Protein AF-S9SNJ5-F1 (afdb_monomer)

Mean predicted aligned error: 5.07 Å

Sequence (109 aa):
MRHRPNLFQHDDFHVGNLIIKDNQLSGVIDFNRFDWGDPIHEFLKVGMFSSEVRIPFSIGQIRGYHKDSEPDDLFWRLYSLYLAMDKIDRVLEDHDYFRLLKPKWYIHI

InterPro domains:
  IPR002575 Aminoglycoside phosphotransferase [PF01636] (4-71)
  IPR011009 Protein kinase-like domain superfamily [SSF56112] (4-85)

Organism: NCBI:txid1117108

Solvent-accessible surface area (backbone atoms only — not comparable to full-atom values): 6657 Å² total; per-residue (Å²): 130,87,92,65,64,73,39,85,36,48,62,60,72,44,79,89,35,52,40,74,51,98,93,36,87,71,48,76,59,77,62,88,57,49,46,73,34,51,76,63,61,47,51,42,48,33,80,73,51,36,42,85,77,37,52,71,57,39,52,48,55,57,24,56,76,48,74,72,38,83,79,54,74,63,54,56,54,48,42,53,50,52,45,54,49,51,54,52,50,50,55,33,59,80,44,57,68,39,73,87,59,71,55,86,80,64,81,81,116

Radius of gyration: 16.89 Å; Cα contacts (8 Å, |Δi|>4): 98; chains: 1; bounding box: 47×27×45 Å

Secondary structure (DSSP, 8-state):
-TT---EEE-S--SGGGEEEETTEEEEE--GGG-EEE-GGGGGHHIIIIIHHH-HHHHHHHHHHHTTTSPPPHHHHHHHHHHHHHHHHHHHHHHTGGGSS---TTTTT-

pLDDT: mean 90.84, std 6.94, range [61.12, 97.75]

Foldseek 3Di:
DPPAAWAKELLQDAPVQFDDDPNDGDDGDDSVPIDIGRVLSNLLCLVVPVCVVDVVVSVCVVCVVVVNDDDDPVSVVVNVVSNVVVVVVVVCVVCVVCPPPDDPVRVVD

Nearest PDB structures (foldseek):
  3hav-assembly1_A  TM=9.025E-01  e=3.629E-03  Enterococcus faecium
  3w0m-assembly1_A  TM=6.499E-01  e=8.426E-03  Escherichia coli
  1nd4-assembly1_B  TM=6.526E-01  e=1.280E-01  Klebsiella pneumoniae
  2bkk-assembly1_A  TM=5.739E-01  e=2.611E-01  Enterococcus faecalis
  2bkk-assembly2_C  TM=4.602E-01  e=1.366E-01  Enterococcus faecalis

Structure (mmCIF, N/CA/C/O backbone):
data_AF-S9SNJ5-F1
#
_entry.id   AF-S9SNJ5-F1
#
loop_
_atom_site.group_PDB
_atom_site.id
_atom_site.type_symbol
_atom_site.label_atom_id
_atom_site.label_alt_id
_atom_site.label_comp_id
_atom_site.label_asym_id
_atom_site.label_entity_id
_atom_site.label_seq_id
_atom_site.pdbx_PDB_ins_code
_atom_site.Cartn_x
_atom_site.Cartn_y
_atom_site.Cartn_z
_atom_site.occupancy
_atom_site.B_iso_or_equiv
_atom_site.auth_seq_id
_atom_site.auth_comp_id
_atom_site.auth_asym_id
_atom_site.auth_atom_id
_atom_site.pdbx_PDB_model_num
ATOM 1 N N . MET A 1 1 ? 17.641 -2.491 1.189 1.00 61.12 1 MET A N 1
ATOM 2 C CA . MET A 1 1 ? 17.819 -1.685 2.421 1.00 61.12 1 MET A CA 1
ATOM 3 C C . MET A 1 1 ? 18.089 -2.626 3.581 1.00 61.12 1 MET A C 1
ATOM 5 O O . MET A 1 1 ? 17.378 -3.613 3.695 1.00 61.12 1 MET A O 1
ATOM 9 N N . ARG A 1 2 ? 19.127 -2.401 4.395 1.00 76.44 2 ARG A N 1
ATOM 10 C CA . ARG A 1 2 ? 19.417 -3.272 5.552 1.00 76.44 2 ARG A CA 1
ATOM 11 C C . ARG A 1 2 ? 18.562 -2.831 6.748 1.00 76.44 2 ARG A C 1
ATOM 13 O O . ARG A 1 2 ? 18.383 -1.633 6.935 1.00 76.44 2 ARG A O 1
ATOM 20 N N . HIS A 1 3 ? 18.059 -3.783 7.536 1.00 86.56 3 HIS A N 1
ATOM 21 C CA . HIS A 1 3 ? 17.303 -3.551 8.783 1.00 86.56 3 HIS A CA 1
ATOM 22 C C . HIS A 1 3 ? 15.932 -2.859 8.656 1.00 86.56 3 HIS A C 1
ATOM 24 O O . HIS A 1 3 ? 15.426 -2.323 9.640 1.00 86.56 3 HIS A O 1
ATOM 30 N N . ARG A 1 4 ? 15.302 -2.877 7.476 1.00 91.44 4 ARG A N 1
ATOM 31 C CA . ARG A 1 4 ? 13.880 -2.516 7.363 1.00 91.44 4 ARG A CA 1
ATOM 32 C C . ARG A 1 4 ? 13.007 -3.688 7.833 1.00 91.44 4 ARG A C 1
ATOM 34 O O . ARG A 1 4 ? 13.427 -4.836 7.672 1.00 91.44 4 ARG A O 1
ATOM 41 N N . PRO A 1 5 ? 11.836 -3.420 8.435 1.00 93.50 5 PRO A N 1
ATOM 42 C CA . PRO A 1 5 ? 10.902 -4.477 8.800 1.00 93.50 5 PRO A CA 1
ATOM 43 C C . PRO A 1 5 ? 10.433 -5.224 7.548 1.00 93.50 5 PRO A C 1
ATOM 45 O O . PRO A 1 5 ? 10.294 -4.625 6.486 1.00 93.50 5 PRO A O 1
ATOM 48 N N . ASN A 1 6 ? 10.212 -6.528 7.697 1.00 94.25 6 ASN A N 1
ATOM 49 C CA . ASN A 1 6 ? 9.634 -7.390 6.677 1.00 94.25 6 ASN A CA 1
ATOM 50 C C . ASN A 1 6 ? 8.362 -8.010 7.265 1.00 94.25 6 ASN A C 1
ATOM 52 O O . ASN A 1 6 ? 8.452 -8.849 8.164 1.00 94.25 6 ASN A O 1
ATOM 56 N N . LEU A 1 7 ? 7.203 -7.517 6.839 1.00 95.50 7 LEU A N 1
ATOM 57 C CA . LEU A 1 7 ? 5.896 -7.834 7.409 1.00 95.50 7 LEU A CA 1
ATOM 58 C C . LEU A 1 7 ? 4.959 -8.341 6.317 1.00 95.50 7 LEU A C 1
ATOM 60 O O . LEU A 1 7 ? 5.120 -7.979 5.157 1.00 95.50 7 LEU A O 1
ATOM 64 N N . PHE A 1 8 ? 3.973 -9.142 6.715 1.00 95.19 8 PHE A N 1
ATOM 65 C CA . PHE A 1 8 ? 2.903 -9.600 5.835 1.00 95.19 8 PHE A CA 1
ATOM 66 C C . PHE A 1 8 ? 2.099 -8.420 5.280 1.00 95.19 8 PHE A C 1
ATOM 68 O O . PHE A 1 8 ? 1.734 -7.508 6.028 1.00 95.19 8 PHE A O 1
ATOM 75 N N . GLN A 1 9 ? 1.822 -8.472 3.984 1.00 95.00 9 GLN A N 1
ATOM 76 C CA . GLN A 1 9 ? 1.138 -7.451 3.205 1.00 95.00 9 GLN A CA 1
ATOM 77 C C . GLN A 1 9 ? -0.018 -8.077 2.443 1.00 95.00 9 GLN A C 1
ATOM 79 O O . GLN A 1 9 ? 0.069 -9.212 1.972 1.00 95.00 9 GLN A O 1
ATOM 84 N N . HIS A 1 10 ? -1.099 -7.320 2.306 1.00 94.88 10 HIS A N 1
ATOM 85 C CA . HIS A 1 10 ? -2.171 -7.677 1.387 1.00 94.88 10 HIS A CA 1
ATOM 86 C C . HIS A 1 10 ? -1.714 -7.489 -0.062 1.00 94.88 10 HIS A C 1
ATOM 88 O O . HIS A 1 10 ? -2.101 -8.263 -0.933 1.00 94.88 10 HIS A O 1
ATOM 94 N N . ASP A 1 11 ? -0.921 -6.443 -0.302 1.00 91.38 11 ASP A N 1
ATOM 95 C CA . ASP A 1 11 ? -0.368 -6.044 -1.597 1.00 91.38 11 ASP A CA 1
ATOM 96 C C . ASP A 1 11 ? -1.417 -5.762 -2.691 1.00 91.38 11 ASP A C 1
ATOM 98 O O . ASP A 1 11 ? -1.113 -5.664 -3.877 1.00 91.38 11 ASP A O 1
ATOM 102 N N . ASP A 1 12 ? -2.667 -5.544 -2.285 1.00 91.19 12 ASP A N 1
ATOM 103 C CA . ASP A 1 12 ? -3.748 -5.039 -3.141 1.00 91.19 12 ASP A CA 1
ATOM 104 C C . ASP A 1 12 ? -4.823 -4.318 -2.308 1.00 91.19 12 ASP A C 1
ATOM 106 O O . ASP A 1 12 ? -6.032 -4.449 -2.506 1.00 91.19 12 ASP A O 1
ATOM 110 N N . PHE A 1 13 ? -4.381 -3.583 -1.285 1.00 89.56 13 PHE A N 1
ATOM 111 C CA . PHE A 1 13 ? -5.269 -2.954 -0.314 1.00 89.56 13 PHE A CA 1
ATOM 112 C C . PHE A 1 13 ? -5.842 -1.621 -0.829 1.00 89.56 13 PHE A C 1
ATOM 114 O O . PHE A 1 13 ? -5.352 -0.529 -0.523 1.00 89.56 13 PHE A O 1
ATOM 121 N N . HIS A 1 14 ? -6.916 -1.701 -1.614 1.00 86.69 14 HIS A N 1
ATOM 122 C CA . HIS A 1 14 ? -7.642 -0.543 -2.147 1.00 86.69 14 HIS A CA 1
ATOM 123 C C . HIS A 1 14 ? -9.145 -0.609 -1.847 1.00 86.69 14 HIS A C 1
ATOM 125 O O . HIS A 1 14 ? -9.679 -1.637 -1.440 1.00 86.69 14 HIS A O 1
ATOM 131 N N . VAL A 1 15 ? -9.856 0.502 -2.082 1.00 85.31 15 VAL A N 1
ATOM 132 C CA . VAL A 1 15 ? -11.293 0.660 -1.764 1.00 85.31 15 VAL A CA 1
ATOM 133 C C . VAL A 1 15 ? -12.211 -0.421 -2.347 1.00 85.31 1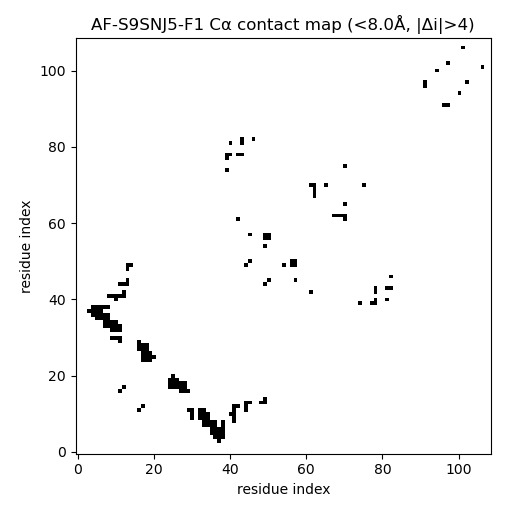5 VAL A C 1
ATOM 135 O O . VAL A 1 15 ? -13.287 -0.645 -1.806 1.00 85.31 15 VAL A O 1
ATOM 138 N N . GLY A 1 16 ? -11.802 -1.084 -3.433 1.00 87.25 16 GLY A N 1
ATOM 139 C CA . GLY A 1 16 ? -12.576 -2.150 -4.077 1.00 87.25 16 GLY A CA 1
ATOM 140 C C . GLY A 1 16 ? -12.564 -3.468 -3.298 1.00 87.25 16 GLY A C 1
ATOM 141 O O . GLY A 1 16 ? -13.506 -4.242 -3.418 1.00 87.25 16 GLY A O 1
ATOM 142 N N . ASN A 1 17 ? -11.555 -3.669 -2.447 1.00 91.81 17 ASN A N 1
ATOM 143 C CA . ASN A 1 17 ? -11.355 -4.884 -1.655 1.00 91.81 17 ASN A CA 1
ATOM 144 C C . ASN A 1 17 ? -11.824 -4.728 -0.195 1.00 91.81 17 ASN A C 1
ATOM 146 O O . ASN A 1 17 ? -11.618 -5.615 0.636 1.00 91.81 17 ASN A O 1
ATOM 150 N N . LEU A 1 18 ? -12.473 -3.604 0.137 1.00 92.31 18 LEU A N 1
ATOM 151 C CA . LEU A 1 18 ? -12.992 -3.317 1.476 1.00 92.31 18 LEU A CA 1
ATOM 152 C C . LEU A 1 18 ? -14.496 -3.585 1.554 1.00 92.31 18 LEU A C 1
ATOM 154 O O . LEU A 1 18 ? -15.282 -3.033 0.786 1.00 92.31 18 LEU A O 1
ATOM 158 N N . ILE A 1 19 ? -14.915 -4.372 2.547 1.00 96.44 19 ILE A N 1
ATOM 159 C CA . ILE A 1 19 ? -16.330 -4.611 2.845 1.00 96.44 19 ILE A CA 1
ATOM 160 C C . ILE A 1 19 ? -16.755 -3.701 3.994 1.00 96.44 19 ILE A C 1
ATOM 162 O O . ILE A 1 19 ? -16.258 -3.824 5.116 1.00 96.44 19 ILE A O 1
ATOM 166 N N . ILE A 1 20 ? -17.721 -2.820 3.727 1.00 95.56 20 ILE A N 1
ATOM 167 C CA . ILE A 1 20 ? -18.320 -1.928 4.724 1.00 95.56 20 ILE A CA 1
ATOM 168 C C . ILE A 1 20 ? -19.734 -2.409 5.059 1.00 95.56 20 ILE A C 1
ATOM 170 O O . ILE A 1 20 ? -20.558 -2.600 4.166 1.00 95.56 20 ILE A O 1
ATOM 174 N N . LYS A 1 21 ? -20.033 -2.562 6.351 1.00 97.75 21 LYS A N 1
ATOM 175 C CA . LYS A 1 21 ? -21.375 -2.852 6.877 1.00 97.75 21 LYS A CA 1
ATOM 176 C C . LYS A 1 21 ? -21.632 -1.940 8.069 1.00 97.75 21 LYS A C 1
ATOM 178 O O . LYS A 1 21 ? -20.728 -1.715 8.864 1.00 97.75 21 LYS A O 1
ATOM 183 N N . ASP A 1 22 ? -22.834 -1.376 8.167 1.00 97.38 22 ASP A N 1
ATOM 184 C CA . ASP A 1 22 ? -23.226 -0.482 9.270 1.00 97.38 22 ASP A CA 1
ATOM 185 C C . ASP A 1 22 ? -22.232 0.679 9.493 1.00 97.38 22 ASP A C 1
ATOM 187 O O . ASP 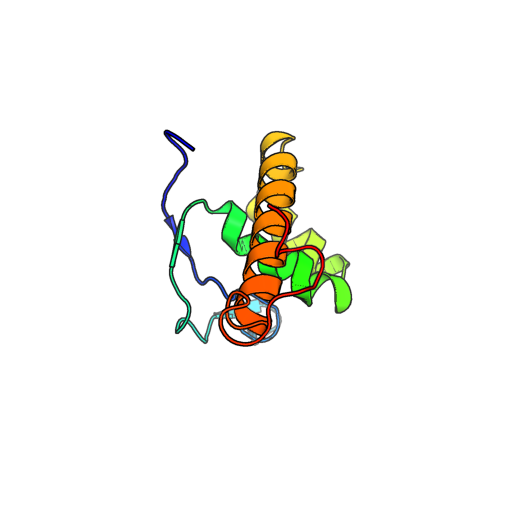A 1 22 ? -21.947 1.089 10.615 1.00 97.38 22 ASP A O 1
ATOM 191 N N . ASN A 1 23 ? -21.686 1.206 8.387 1.00 93.38 23 ASN A N 1
ATOM 192 C CA . ASN A 1 23 ? -20.662 2.256 8.359 1.00 93.38 23 ASN A CA 1
ATOM 193 C C . ASN A 1 23 ? -19.342 1.887 9.073 1.00 93.38 23 ASN A C 1
ATOM 195 O O . ASN A 1 23 ? -18.599 2.765 9.511 1.00 93.38 23 ASN A O 1
ATOM 199 N N . GLN A 1 24 ? -19.041 0.592 9.181 1.00 94.31 24 GLN A N 1
ATOM 200 C CA . GLN A 1 24 ? -17.809 0.061 9.758 1.00 94.31 24 GLN A CA 1
ATOM 201 C C . GLN A 1 24 ? -17.123 -0.907 8.793 1.00 94.31 24 GLN A C 1
ATOM 203 O O . GLN A 1 24 ? -17.774 -1.661 8.061 1.00 94.31 24 GLN A O 1
ATOM 208 N N . LEU A 1 25 ? -15.788 -0.910 8.814 1.00 94.31 25 LEU A N 1
ATOM 209 C CA . LEU A 1 25 ? -15.003 -1.921 8.113 1.00 94.31 25 LEU A CA 1
ATOM 210 C C . LEU A 1 25 ? -15.318 -3.294 8.713 1.00 94.31 25 LEU A C 1
ATOM 212 O O . LEU A 1 25 ? -15.059 -3.539 9.887 1.00 94.31 25 LEU A O 1
ATOM 216 N N . SER A 1 26 ? -15.896 -4.171 7.901 1.00 97.31 26 SER A N 1
ATOM 217 C CA . SER A 1 26 ? -16.369 -5.495 8.320 1.00 97.31 26 SER A CA 1
ATOM 218 C C . SER A 1 26 ? -15.561 -6.638 7.726 1.00 97.31 26 SER A C 1
ATOM 220 O O . SER A 1 26 ? -15.654 -7.768 8.198 1.00 97.31 26 SER A O 1
ATOM 222 N N . GLY A 1 27 ? -14.767 -6.362 6.695 1.00 97.19 27 GLY A N 1
ATOM 223 C CA . GLY A 1 27 ? -13.908 -7.358 6.085 1.00 97.19 27 GLY A CA 1
ATOM 224 C C . GLY A 1 27 ? -12.985 -6.764 5.037 1.00 97.19 27 GLY A C 1
ATOM 225 O O . GLY A 1 27 ? -13.225 -5.678 4.508 1.00 97.19 27 GLY A O 1
ATOM 226 N N . VAL A 1 28 ? -11.938 -7.524 4.749 1.00 96.56 28 VAL A N 1
ATOM 227 C CA . VAL A 1 28 ? -10.988 -7.298 3.663 1.00 96.56 28 VAL A CA 1
ATOM 228 C C . VAL A 1 28 ? -10.925 -8.607 2.883 1.00 96.56 28 VAL A C 1
ATOM 230 O O . VAL A 1 28 ? -10.916 -9.677 3.497 1.00 96.56 28 VAL A O 1
ATOM 233 N N . ILE A 1 29 ? -10.955 -8.534 1.558 1.00 97.44 29 ILE A N 1
ATOM 234 C CA . ILE A 1 29 ? -10.997 -9.698 0.663 1.00 97.44 29 ILE A CA 1
ATOM 235 C C . ILE A 1 29 ? -9.913 -9.596 -0.410 1.00 97.44 29 ILE A C 1
ATOM 237 O O . ILE A 1 29 ? -9.305 -8.552 -0.557 1.00 97.44 29 ILE A O 1
ATOM 241 N N . ASP A 1 30 ? -9.741 -10.668 -1.185 1.00 96.62 30 ASP A N 1
ATOM 242 C CA . ASP A 1 30 ? -8.817 -10.738 -2.328 1.00 96.62 30 ASP A CA 1
ATOM 243 C C . ASP A 1 30 ? -7.320 -10.707 -1.962 1.00 96.62 30 ASP A C 1
ATOM 245 O O . ASP A 1 30 ? -6.507 -9.974 -2.508 1.00 96.62 30 ASP A O 1
ATOM 249 N N . PHE A 1 31 ? -6.934 -11.588 -1.036 1.00 96.31 31 PHE A N 1
ATOM 250 C CA . PHE A 1 31 ? -5.543 -11.780 -0.607 1.00 96.31 31 PHE A CA 1
ATOM 251 C C . PHE A 1 31 ? -4.683 -12.574 -1.608 1.00 96.31 31 PHE A C 1
ATOM 253 O O . PHE A 1 31 ? -3.619 -13.053 -1.245 1.00 96.31 31 PHE A O 1
ATOM 260 N N . ASN A 1 32 ? -5.109 -12.785 -2.851 1.00 96.00 32 ASN A N 1
ATOM 261 C CA . ASN A 1 32 ? -4.370 -13.613 -3.820 1.00 96.00 32 ASN A CA 1
ATOM 262 C C . ASN A 1 32 ? -3.010 -13.022 -4.250 1.00 96.00 32 ASN A C 1
ATOM 264 O O . ASN A 1 32 ? -2.192 -13.753 -4.807 1.00 96.00 32 ASN A O 1
ATOM 268 N N . ARG A 1 33 ? -2.771 -11.734 -3.979 1.00 93.06 33 ARG A N 1
ATOM 269 C CA . ARG A 1 33 ? -1.522 -11.016 -4.262 1.00 93.06 33 ARG A CA 1
ATOM 270 C C . ARG A 1 33 ? -0.625 -10.817 -3.041 1.00 93.06 33 ARG A C 1
ATOM 272 O O . ARG A 1 33 ? 0.363 -10.115 -3.169 1.00 93.06 33 ARG A O 1
ATOM 279 N N . PHE A 1 34 ? -0.949 -11.417 -1.892 1.00 95.06 34 PHE A N 1
ATOM 280 C CA . PHE A 1 34 ? -0.214 -11.180 -0.647 1.00 95.06 34 PHE A CA 1
ATOM 281 C C . PHE A 1 34 ? 1.308 -11.315 -0.811 1.00 95.06 34 PHE A C 1
ATOM 283 O O . PHE A 1 34 ? 1.792 -12.195 -1.526 1.00 95.06 34 PHE A O 1
ATOM 290 N N . ASP A 1 35 ? 2.057 -10.502 -0.068 1.00 94.50 35 ASP A N 1
ATOM 291 C CA . ASP A 1 35 ? 3.521 -10.547 -0.062 1.00 94.50 35 ASP A CA 1
ATOM 292 C C . ASP A 1 35 ? 4.093 -10.259 1.339 1.00 94.50 35 ASP A C 1
ATOM 294 O O . ASP A 1 35 ? 3.361 -10.090 2.319 1.00 94.50 35 ASP A O 1
ATOM 298 N N . TRP A 1 36 ? 5.418 -10.259 1.456 1.00 95.12 36 TRP A N 1
ATOM 299 C CA . TRP A 1 36 ? 6.172 -9.915 2.650 1.00 95.12 36 TRP A CA 1
ATOM 300 C C . TRP A 1 36 ? 7.202 -8.841 2.312 1.00 95.12 36 TRP A C 1
ATOM 302 O O . TRP A 1 36 ? 8.143 -9.078 1.553 1.00 95.12 36 TRP A O 1
ATOM 312 N N . GLY A 1 37 ? 7.065 -7.663 2.919 1.00 93.44 37 GLY A N 1
ATOM 313 C CA . GLY A 1 37 ? 7.962 -6.557 2.621 1.00 93.44 37 GLY A CA 1
ATOM 314 C C . GLY A 1 37 ? 7.962 -5.435 3.646 1.00 93.44 37 GLY A C 1
ATOM 315 O O . GLY A 1 37 ? 7.417 -5.528 4.750 1.00 93.44 37 GLY A O 1
ATOM 316 N N . ASP A 1 38 ? 8.603 -4.337 3.259 1.00 95.38 38 ASP A N 1
ATOM 317 C CA . ASP A 1 38 ? 8.572 -3.098 4.025 1.00 95.38 38 ASP A CA 1
ATOM 318 C C . ASP A 1 38 ? 7.139 -2.541 4.014 1.00 95.38 38 ASP A C 1
ATOM 320 O O . ASP A 1 38 ? 6.624 -2.287 2.928 1.00 95.38 38 ASP A O 1
ATOM 324 N N . PRO A 1 39 ? 6.485 -2.330 5.173 1.00 94.38 39 PRO A N 1
ATOM 325 C CA . PRO A 1 39 ? 5.068 -1.968 5.278 1.00 94.38 39 PRO A CA 1
ATOM 326 C C . PRO A 1 39 ? 4.672 -0.698 4.516 1.00 94.38 39 PRO A C 1
ATOM 328 O O . PRO A 1 39 ? 3.492 -0.485 4.258 1.00 94.38 39 PRO A O 1
ATOM 331 N N . ILE A 1 40 ? 5.633 0.141 4.121 1.00 95.50 40 ILE A N 1
ATOM 332 C CA . ILE A 1 40 ? 5.368 1.285 3.241 1.00 95.50 40 ILE A CA 1
ATOM 333 C C . ILE A 1 40 ? 4.841 0.834 1.861 1.00 95.50 40 ILE A C 1
ATOM 335 O O . ILE A 1 40 ? 4.065 1.567 1.250 1.00 95.50 40 ILE A O 1
ATOM 339 N N . HIS A 1 41 ? 5.202 -0.365 1.384 1.00 93.75 41 HIS A N 1
ATOM 340 C CA . HIS A 1 41 ? 4.741 -0.905 0.097 1.00 93.75 41 HIS A CA 1
ATOM 341 C C . HIS A 1 41 ? 3.216 -1.060 0.008 1.00 93.75 41 HIS A C 1
ATOM 343 O O . HIS A 1 41 ? 2.646 -0.855 -1.062 1.00 93.75 41 HIS A O 1
ATOM 349 N N . GLU A 1 42 ? 2.531 -1.307 1.128 1.00 92.81 42 GLU A N 1
ATOM 350 C CA . GLU A 1 42 ? 1.065 -1.415 1.149 1.00 92.81 42 GLU A CA 1
ATOM 351 C C . GLU A 1 42 ? 0.389 -0.121 0.649 1.00 92.81 42 GLU A C 1
ATOM 353 O O . GLU A 1 42 ? -0.689 -0.138 0.057 1.00 92.81 42 GLU A O 1
ATOM 358 N N . PHE A 1 43 ? 1.054 1.028 0.816 1.00 94.25 43 PHE A N 1
ATOM 359 C CA . PHE A 1 43 ? 0.515 2.323 0.411 1.00 94.25 43 PHE A CA 1
ATOM 360 C C . PHE A 1 43 ? 0.709 2.635 -1.072 1.00 94.25 43 PHE A C 1
ATOM 362 O O . PHE A 1 43 ? 0.118 3.599 -1.553 1.00 94.25 43 PHE A O 1
ATOM 369 N N . LEU A 1 44 ? 1.484 1.859 -1.838 1.00 92.50 44 LEU A N 1
ATOM 370 C CA . LEU A 1 44 ? 1.728 2.164 -3.258 1.00 92.50 44 LEU A CA 1
ATOM 371 C C . LEU A 1 44 ? 0.426 2.245 -4.060 1.00 92.50 44 LEU A C 1
ATOM 373 O O . LEU A 1 44 ? 0.249 3.141 -4.888 1.00 92.50 44 LEU A O 1
ATOM 377 N N . LYS A 1 45 ? -0.540 1.386 -3.723 1.00 87.75 45 LYS A N 1
ATOM 378 C CA . LYS A 1 45 ? -1.873 1.348 -4.337 1.00 87.75 45 LYS A CA 1
ATOM 379 C C . LYS A 1 45 ? -2.660 2.643 -4.092 1.00 87.75 45 LYS A C 1
ATOM 381 O O . LYS A 1 45 ? -3.488 3.032 -4.916 1.00 87.75 45 LYS A O 1
ATOM 386 N N . VAL A 1 46 ? -2.349 3.377 -3.020 1.00 90.56 46 VAL A N 1
ATOM 387 C CA . VAL A 1 46 ? -2.917 4.705 -2.747 1.00 90.56 46 VAL A CA 1
ATOM 388 C C . VAL A 1 46 ? -2.508 5.711 -3.815 1.00 90.56 46 VAL A C 1
ATOM 390 O O . VAL A 1 46 ? -3.358 6.424 -4.354 1.00 90.56 46 VAL A O 1
ATOM 393 N N . GLY A 1 47 ? -1.216 5.753 -4.138 1.00 85.69 47 GLY A N 1
ATOM 394 C CA . GLY A 1 47 ? -0.665 6.630 -5.168 1.00 85.69 47 GLY A CA 1
ATOM 395 C C . GLY A 1 47 ? -1.055 6.225 -6.583 1.00 85.69 47 GLY A C 1
ATOM 396 O O . GLY A 1 47 ? -1.102 7.084 -7.457 1.00 85.69 47 GLY A O 1
ATOM 397 N N . MET A 1 48 ? -1.337 4.941 -6.804 1.00 84.31 48 MET A N 1
ATOM 398 C CA . MET A 1 48 ? -1.662 4.406 -8.126 1.00 84.31 48 MET A CA 1
ATOM 399 C C . MET A 1 48 ? -3.143 4.456 -8.477 1.00 84.31 48 MET A C 1
ATOM 401 O O . MET A 1 48 ? -3.467 4.719 -9.626 1.00 84.31 48 MET A O 1
ATOM 405 N N . PHE A 1 49 ? -4.031 4.196 -7.514 1.00 82.88 49 PHE A N 1
ATOM 406 C CA . PHE A 1 49 ? -5.453 3.987 -7.799 1.00 82.88 49 PHE A CA 1
ATOM 407 C C . PHE A 1 49 ? -6.353 4.808 -6.877 1.00 82.88 49 PHE A C 1
ATOM 409 O O . PHE A 1 49 ? -7.234 5.534 -7.334 1.00 82.88 49 PHE A O 1
ATOM 416 N N . SER A 1 50 ? -6.141 4.731 -5.558 1.00 84.50 50 SER A N 1
ATOM 417 C CA . SER A 1 50 ? -7.099 5.306 -4.601 1.00 84.50 50 SER A CA 1
ATOM 418 C C . SER A 1 50 ? -7.152 6.834 -4.658 1.00 84.50 50 SER A C 1
ATOM 420 O O . SER A 1 50 ? -8.226 7.418 -4.501 1.00 84.50 50 SER A O 1
ATOM 422 N N . SER A 1 51 ? -6.010 7.495 -4.889 1.00 86.31 51 SER A N 1
ATOM 423 C CA . SER A 1 51 ? -5.937 8.962 -4.945 1.00 86.31 51 SER A CA 1
ATOM 424 C C . SER A 1 51 ? -6.712 9.563 -6.122 1.00 86.31 51 SER A C 1
ATOM 426 O O . SER A 1 51 ? -7.300 10.631 -5.957 1.00 86.31 51 SER A O 1
ATOM 428 N N . GLU A 1 52 ? -6.799 8.855 -7.251 1.00 85.31 52 GLU A N 1
ATOM 429 C CA . GLU A 1 52 ? -7.577 9.269 -8.427 1.00 85.31 52 GLU A CA 1
ATOM 430 C C . GLU A 1 52 ? -9.089 9.198 -8.176 1.00 85.31 52 GLU A C 1
ATOM 432 O O . GLU A 1 52 ? -9.856 9.991 -8.719 1.00 85.31 52 GLU A O 1
ATOM 437 N N . VAL A 1 53 ? -9.524 8.278 -7.310 1.00 84.25 53 VAL A N 1
ATOM 438 C CA . VAL A 1 53 ? -10.943 8.075 -6.988 1.00 84.25 53 VAL A CA 1
ATOM 439 C C . VAL A 1 53 ? -11.397 8.973 -5.834 1.00 84.25 53 VAL A C 1
ATOM 441 O O . VAL A 1 53 ? -12.475 9.574 -5.896 1.00 84.25 53 VAL A O 1
ATOM 444 N N . ARG A 1 54 ? -10.622 9.056 -4.739 1.00 87.88 54 ARG A N 1
ATOM 445 C CA . ARG A 1 54 ? -11.026 9.805 -3.537 1.00 87.88 54 ARG A CA 1
ATOM 446 C C . ARG A 1 54 ? -9.845 10.233 -2.657 1.00 87.88 54 ARG A C 1
ATOM 448 O O . ARG A 1 54 ? -9.487 9.552 -1.700 1.00 87.88 54 ARG A O 1
ATOM 455 N N . ILE A 1 55 ? -9.361 11.458 -2.870 1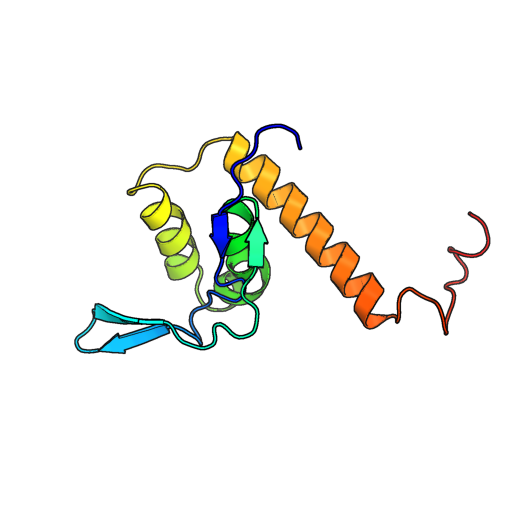.00 91.81 55 ILE A N 1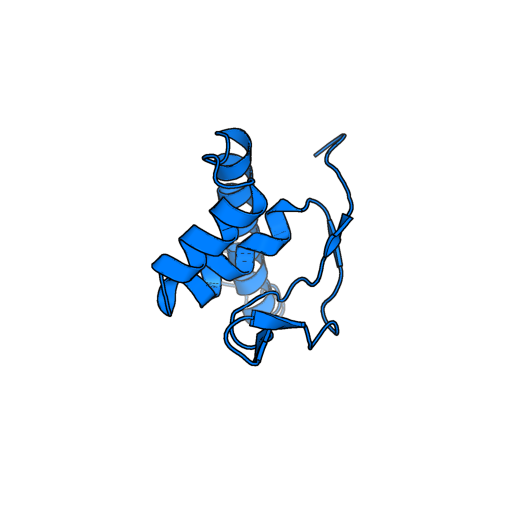
ATOM 456 C CA . ILE A 1 55 ? -8.295 12.086 -2.061 1.00 91.81 55 ILE A CA 1
ATOM 457 C C . ILE A 1 55 ? -8.548 12.017 -0.535 1.00 91.81 55 ILE A C 1
ATOM 459 O O . ILE A 1 55 ? -7.637 11.601 0.181 1.00 91.81 55 ILE A O 1
ATOM 463 N N . PRO A 1 56 ? -9.745 12.349 0.006 1.00 92.75 56 PRO A N 1
ATOM 464 C CA . PRO A 1 56 ? -9.973 12.274 1.454 1.00 92.75 56 PRO A CA 1
ATOM 465 C C . PRO A 1 56 ? -9.786 10.872 2.046 1.00 92.75 56 PRO A C 1
ATOM 467 O O . PRO A 1 56 ? -9.290 10.745 3.163 1.00 92.75 56 PRO A O 1
ATOM 470 N N . PHE A 1 57 ? -10.150 9.826 1.298 1.00 89.25 57 PHE A N 1
ATOM 471 C CA . PHE A 1 57 ? -9.959 8.443 1.733 1.00 89.25 57 PHE A CA 1
ATOM 472 C C . PHE A 1 57 ? -8.467 8.101 1.792 1.00 89.25 57 PHE A C 1
ATOM 474 O O . PHE A 1 57 ? -8.003 7.592 2.805 1.00 89.25 57 PHE A O 1
ATOM 481 N N . SER A 1 58 ? -7.706 8.459 0.755 1.00 92.75 58 SER A N 1
ATOM 482 C CA . SER A 1 58 ? -6.254 8.253 0.701 1.00 92.75 58 SER A CA 1
ATOM 483 C C . SER A 1 58 ? -5.518 8.930 1.860 1.00 92.75 58 SER A C 1
ATOM 485 O O . SER A 1 58 ? -4.651 8.322 2.487 1.00 92.75 58 SER A O 1
ATOM 487 N N . ILE A 1 59 ? -5.897 10.172 2.189 1.00 93.50 59 ILE A N 1
ATOM 488 C CA . ILE A 1 59 ? -5.352 10.892 3.350 1.00 93.50 59 ILE A CA 1
ATOM 489 C C . ILE A 1 59 ? -5.703 10.152 4.644 1.00 93.50 59 ILE A C 1
ATOM 491 O O . ILE A 1 59 ? -4.828 9.932 5.479 1.00 93.50 59 ILE A O 1
ATOM 495 N N . GLY A 1 60 ? -6.968 9.749 4.803 1.00 92.94 60 GLY A N 1
ATOM 496 C CA . GLY A 1 60 ? -7.438 9.022 5.983 1.00 92.94 60 GLY A CA 1
ATOM 497 C C . GLY A 1 60 ? -6.748 7.671 6.175 1.00 92.94 60 GLY A 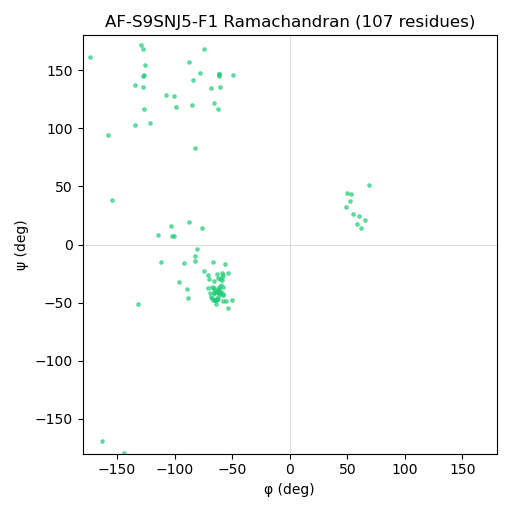C 1
ATOM 498 O O . GLY A 1 60 ? -6.406 7.321 7.297 1.00 92.94 60 GLY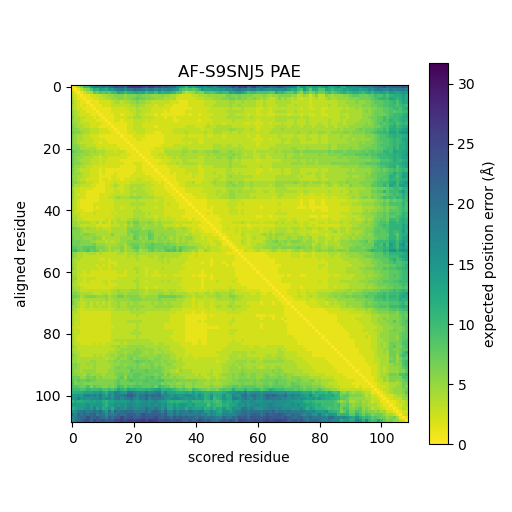 A O 1
ATOM 499 N N . GLN A 1 61 ? -6.474 6.939 5.095 1.00 92.69 61 GLN A N 1
ATOM 500 C CA . GLN A 1 61 ? -5.778 5.653 5.137 1.00 92.69 61 GLN A CA 1
ATOM 501 C C . GLN A 1 61 ? -4.334 5.804 5.637 1.00 92.69 61 GLN A C 1
ATOM 503 O O . GLN A 1 61 ? -3.915 5.083 6.542 1.00 92.69 61 GLN A O 1
ATOM 508 N N . ILE A 1 62 ? -3.587 6.774 5.094 1.00 95.38 62 ILE A N 1
ATOM 509 C CA . ILE A 1 62 ? -2.205 7.046 5.513 1.00 95.38 62 ILE A CA 1
ATOM 510 C C . ILE A 1 62 ? -2.173 7.568 6.954 1.00 95.38 62 ILE A C 1
ATOM 512 O O . ILE A 1 62 ? -1.401 7.062 7.768 1.00 95.38 62 ILE A O 1
ATOM 516 N N . ARG A 1 63 ? -3.020 8.545 7.300 1.00 95.88 63 ARG A N 1
ATOM 517 C CA . ARG A 1 63 ? -3.060 9.111 8.659 1.00 95.88 63 ARG A CA 1
ATOM 518 C C . ARG A 1 63 ? -3.533 8.104 9.699 1.00 95.88 63 ARG A C 1
ATOM 520 O O . ARG A 1 63 ? -2.915 8.001 10.751 1.00 95.88 63 ARG A O 1
ATOM 527 N N . GLY A 1 64 ? -4.551 7.306 9.387 1.00 94.75 64 GLY A N 1
ATOM 528 C CA . GLY A 1 64 ? -5.055 6.264 10.280 1.00 94.75 64 GLY A CA 1
ATOM 529 C C . GLY A 1 64 ? -3.984 5.226 10.624 1.00 94.75 64 GLY A C 1
ATOM 530 O O . GLY A 1 64 ? -3.836 4.859 11.789 1.00 94.75 64 GLY A O 1
ATOM 531 N N . TYR A 1 65 ? -3.160 4.821 9.650 1.00 94.25 65 TYR A N 1
ATOM 532 C CA . TYR A 1 65 ? -2.010 3.943 9.903 1.00 94.25 65 TYR A CA 1
ATOM 533 C C . TYR A 1 65 ? -0.983 4.572 10.856 1.00 94.25 65 TYR A C 1
ATOM 535 O O . TYR A 1 65 ? -0.422 3.895 11.719 1.00 94.25 65 TYR A O 1
ATOM 543 N N . HIS A 1 66 ? -0.790 5.887 10.752 1.00 95.81 66 HIS A N 1
ATOM 544 C CA . HIS A 1 66 ? 0.076 6.668 11.633 1.00 95.81 66 HIS A CA 1
ATOM 545 C C . HIS A 1 66 ? -0.644 7.162 12.900 1.00 95.81 66 HIS A C 1
ATOM 547 O O . HIS A 1 66 ? -0.159 8.075 13.556 1.00 95.81 66 HIS A O 1
ATOM 553 N N . LYS A 1 67 ? -1.780 6.564 13.291 1.00 96.44 67 LYS A N 1
ATOM 554 C CA . LYS A 1 67 ? -2.538 6.946 14.502 1.00 96.44 67 LYS A CA 1
ATOM 555 C C . LYS A 1 67 ? -2.874 8.444 14.540 1.00 96.44 67 LYS A C 1
ATOM 557 O O . LYS A 1 67 ? -2.697 9.103 15.562 1.00 96.44 67 LYS A O 1
ATOM 562 N N . ASP A 1 68 ? -3.307 8.963 13.396 1.00 95.38 68 ASP A N 1
ATOM 563 C CA . ASP A 1 68 ? -3.651 10.366 13.155 1.00 95.38 68 ASP A CA 1
ATOM 564 C C . ASP A 1 68 ? -2.490 11.364 13.334 1.00 95.38 68 ASP A C 1
ATOM 566 O O . ASP A 1 68 ? -2.714 12.576 13.347 1.00 95.38 68 ASP A O 1
ATOM 570 N N . SER A 1 69 ? -1.238 10.890 13.407 1.00 94.94 69 SER A N 1
ATOM 571 C CA . SER A 1 69 ? -0.055 11.745 13.288 1.00 94.94 69 SER A CA 1
ATOM 572 C C . SER A 1 69 ? 0.375 11.916 11.831 1.00 94.94 69 SER A C 1
ATOM 574 O O . SER A 1 69 ? 0.089 11.082 10.971 1.00 94.94 69 SER A O 1
ATOM 576 N N . GLU A 1 70 ? 1.107 12.991 11.545 1.00 93.81 70 GLU A N 1
ATOM 577 C CA . GLU A 1 70 ? 1.717 13.173 10.227 1.00 93.81 70 GLU A CA 1
ATOM 578 C C . GLU A 1 70 ? 2.843 12.135 10.026 1.00 93.81 70 GLU A C 1
ATOM 580 O O . GLU A 1 70 ? 3.625 11.923 10.961 1.00 93.81 70 GLU A O 1
ATOM 585 N N . PRO A 1 71 ? 2.936 11.465 8.859 1.00 96.25 71 PRO A N 1
ATOM 586 C CA . PRO A 1 71 ? 4.057 10.580 8.565 1.00 96.25 71 PRO A CA 1
ATOM 587 C C . PRO A 1 71 ? 5.381 11.345 8.563 1.00 96.25 71 PRO A C 1
ATOM 589 O O . PRO A 1 71 ? 5.436 12.513 8.171 1.00 96.25 71 PRO A O 1
ATOM 592 N N . ASP A 1 72 ? 6.456 10.682 8.980 1.00 95.81 72 ASP A N 1
ATOM 593 C CA . ASP A 1 72 ? 7.779 11.298 9.014 1.00 95.81 72 ASP A CA 1
ATOM 594 C C . ASP A 1 72 ? 8.403 11.455 7.611 1.00 95.81 72 ASP A C 1
ATOM 596 O O . ASP A 1 72 ? 7.950 10.893 6.609 1.00 95.81 72 ASP A O 1
ATOM 600 N N . ASP A 1 73 ? 9.490 12.224 7.527 1.00 97.06 73 ASP A N 1
ATOM 601 C CA . ASP A 1 73 ? 10.216 12.439 6.269 1.00 97.06 73 ASP A CA 1
ATOM 602 C C . ASP A 1 73 ? 10.722 11.130 5.646 1.00 97.06 73 ASP A C 1
ATOM 604 O O . ASP A 1 73 ? 10.862 11.021 4.423 1.00 97.06 73 ASP A O 1
ATOM 608 N N . LEU A 1 74 ? 11.035 10.133 6.478 1.00 95.19 74 LEU A N 1
ATOM 609 C CA . LEU A 1 74 ? 11.526 8.847 6.006 1.00 95.19 74 LEU A CA 1
ATOM 610 C C . LEU A 1 74 ? 10.418 8.081 5.278 1.00 95.19 74 LEU A C 1
ATOM 612 O O . LEU A 1 74 ? 10.688 7.528 4.210 1.00 95.19 74 LEU A O 1
ATOM 616 N N . PHE A 1 75 ? 9.190 8.095 5.803 1.00 96.06 75 PHE A N 1
ATOM 617 C CA . PHE A 1 75 ? 8.017 7.522 5.153 1.00 96.06 75 PHE A CA 1
ATOM 618 C C . PHE A 1 75 ? 7.857 8.089 3.746 1.00 96.06 75 PHE A C 1
ATOM 620 O O . PHE A 1 75 ? 7.852 7.326 2.783 1.00 96.06 75 PHE A O 1
ATOM 627 N N . TRP A 1 76 ? 7.817 9.416 3.600 1.00 96.31 76 TRP A N 1
ATOM 628 C CA . TRP A 1 76 ? 7.587 10.047 2.299 1.00 96.31 76 TRP A CA 1
ATOM 629 C C . TRP A 1 76 ? 8.714 9.797 1.297 1.00 96.31 76 TRP A C 1
ATOM 631 O O . TRP A 1 76 ? 8.446 9.579 0.111 1.00 96.31 76 TRP A O 1
ATOM 641 N N . ARG A 1 77 ? 9.972 9.780 1.753 1.00 97.00 77 ARG A N 1
ATOM 642 C CA . ARG A 1 77 ? 11.126 9.457 0.897 1.00 97.00 77 ARG A CA 1
ATOM 643 C C . ARG A 1 77 ? 11.060 8.026 0.379 1.00 97.00 77 ARG A C 1
ATOM 645 O O . ARG A 1 77 ? 11.251 7.805 -0.815 1.00 97.00 77 ARG A O 1
ATOM 652 N N . LEU A 1 78 ? 10.786 7.069 1.263 1.00 96.12 78 LEU A N 1
ATOM 653 C CA . LEU A 1 78 ? 10.688 5.658 0.897 1.00 96.12 78 LEU A CA 1
ATOM 654 C C . LEU A 1 78 ? 9.461 5.392 0.031 1.00 96.12 78 LEU A C 1
ATOM 656 O O . LEU A 1 78 ? 9.589 4.758 -1.006 1.00 96.12 78 LEU A O 1
ATOM 660 N N . TYR A 1 79 ? 8.310 5.948 0.398 1.00 96.38 79 TYR A N 1
ATOM 661 C CA . TYR A 1 79 ? 7.082 5.865 -0.382 1.00 96.38 79 TYR A CA 1
ATOM 662 C C . TYR A 1 79 ? 7.290 6.368 -1.814 1.00 96.38 79 TYR A C 1
ATOM 664 O O . TYR A 1 79 ? 6.966 5.669 -2.770 1.00 96.38 79 TYR A O 1
ATOM 672 N N . SER A 1 80 ? 7.902 7.545 -1.973 1.00 95.69 80 SER A N 1
ATOM 673 C CA . SER A 1 80 ? 8.174 8.122 -3.294 1.00 95.69 80 SER A CA 1
ATOM 674 C C . SER A 1 80 ? 9.143 7.264 -4.110 1.00 95.69 80 SER A C 1
ATOM 676 O O . SER A 1 80 ? 8.935 7.069 -5.306 1.00 95.69 80 SER A O 1
ATOM 678 N N . LEU A 1 81 ? 10.190 6.733 -3.468 1.00 96.06 81 LEU A N 1
ATOM 679 C CA . LEU A 1 81 ? 11.157 5.845 -4.113 1.00 96.06 81 LEU A CA 1
ATOM 680 C C . LEU A 1 81 ? 10.499 4.539 -4.571 1.00 96.06 81 LEU A C 1
ATOM 682 O O . LEU A 1 81 ? 10.635 4.165 -5.733 1.00 96.06 81 LEU A O 1
ATOM 686 N N . TYR A 1 82 ? 9.774 3.869 -3.677 1.00 95.19 82 TYR A N 1
ATOM 687 C CA . TYR A 1 82 ? 9.087 2.616 -3.972 1.00 95.19 82 TYR A CA 1
ATOM 688 C C . TYR A 1 82 ? 8.036 2.797 -5.065 1.00 95.19 82 TYR A C 1
ATOM 690 O O . TYR A 1 82 ? 7.987 1.996 -5.991 1.00 95.19 82 TYR A O 1
ATOM 698 N N . LEU A 1 83 ? 7.271 3.891 -5.035 1.00 94.75 83 LEU A N 1
ATOM 699 C CA . LEU A 1 83 ? 6.289 4.196 -6.073 1.00 94.75 83 LEU A CA 1
ATOM 700 C C . LEU A 1 83 ? 6.942 4.431 -7.439 1.00 94.75 83 LEU A C 1
ATOM 702 O O . LEU A 1 83 ? 6.414 3.993 -8.459 1.00 94.75 83 LEU A O 1
ATOM 706 N N . ALA A 1 84 ? 8.088 5.115 -7.477 1.00 95.00 84 ALA A N 1
ATOM 707 C CA . ALA A 1 84 ? 8.834 5.306 -8.715 1.00 95.00 84 ALA A CA 1
ATOM 708 C C . ALA A 1 84 ? 9.378 3.975 -9.260 1.00 95.00 84 ALA A C 1
ATOM 710 O O . ALA A 1 84 ? 9.291 3.732 -10.461 1.00 95.00 84 ALA A O 1
ATOM 711 N N . MET A 1 85 ? 9.903 3.112 -8.384 1.00 94.69 85 MET A N 1
ATOM 712 C CA . MET A 1 85 ? 10.390 1.784 -8.761 1.00 94.69 85 MET A CA 1
ATOM 713 C C . MET A 1 85 ? 9.266 0.892 -9.299 1.00 94.69 85 MET A C 1
ATOM 715 O O . MET A 1 85 ? 9.440 0.317 -10.368 1.00 94.69 85 MET A O 1
ATOM 719 N N . ASP A 1 86 ? 8.112 0.841 -8.626 1.00 91.94 86 ASP A N 1
ATOM 720 C CA . ASP A 1 86 ? 6.944 0.057 -9.068 1.00 91.94 86 ASP A CA 1
ATOM 721 C C . ASP A 1 86 ? 6.444 0.526 -10.441 1.00 91.94 86 ASP A C 1
ATOM 723 O O . ASP A 1 86 ? 6.197 -0.280 -11.333 1.00 91.94 86 ASP A O 1
ATOM 727 N N . LYS A 1 87 ? 6.398 1.847 -10.675 1.00 90.56 87 LYS A N 1
ATOM 728 C CA . LYS A 1 87 ? 6.049 2.393 -11.996 1.00 90.56 87 LYS A CA 1
ATOM 729 C C . LYS A 1 87 ? 7.025 1.972 -13.092 1.00 90.56 87 LYS A C 1
ATOM 731 O O . LYS A 1 87 ? 6.589 1.699 -14.206 1.00 90.56 87 LYS A O 1
ATOM 736 N N . ILE A 1 88 ? 8.328 1.963 -12.806 1.00 92.44 88 ILE A N 1
ATOM 737 C CA . ILE A 1 88 ? 9.334 1.511 -13.775 1.00 92.44 88 ILE A CA 1
ATOM 738 C C . ILE A 1 88 ? 9.140 0.023 -14.064 1.00 92.44 88 ILE A C 1
ATOM 740 O O . ILE A 1 88 ? 9.113 -0.354 -15.233 1.00 92.44 88 ILE A O 1
ATOM 744 N N . ASP A 1 89 ? 8.984 -0.798 -13.027 1.00 91.50 89 ASP A N 1
ATOM 745 C CA . ASP A 1 89 ? 8.831 -2.245 -13.175 1.00 91.50 89 ASP A CA 1
ATOM 746 C C . ASP A 1 89 ? 7.576 -2.597 -13.979 1.00 91.50 89 ASP A C 1
ATOM 748 O O . ASP A 1 89 ? 7.670 -3.331 -14.956 1.00 91.50 89 ASP A O 1
ATOM 752 N N . ARG A 1 90 ? 6.441 -1.942 -13.709 1.00 88.69 90 ARG A N 1
ATOM 753 C CA . ARG A 1 90 ? 5.222 -2.108 -14.516 1.00 88.69 90 ARG A CA 1
ATOM 754 C C . ARG A 1 90 ? 5.410 -1.780 -15.990 1.00 88.69 90 ARG A C 1
ATOM 756 O O . ARG A 1 90 ? 4.945 -2.522 -16.846 1.00 88.69 90 ARG A O 1
ATOM 763 N N . VAL A 1 91 ? 6.116 -0.693 -16.309 1.00 90.31 91 VAL A N 1
ATOM 764 C CA . VAL A 1 91 ? 6.424 -0.367 -17.711 1.00 90.31 91 VAL A CA 1
ATOM 765 C C . VAL A 1 91 ? 7.282 -1.461 -18.345 1.00 90.31 91 VAL A C 1
ATOM 767 O O . VAL A 1 91 ? 7.073 -1.788 -19.512 1.00 90.31 91 VAL A O 1
ATOM 770 N N . LEU A 1 92 ? 8.242 -2.025 -17.608 1.00 90.88 92 LEU A N 1
ATOM 771 C CA . LEU A 1 92 ? 9.052 -3.135 -18.104 1.00 90.88 92 LEU A CA 1
ATOM 772 C C . LEU A 1 92 ? 8.196 -4.383 -18.338 1.00 90.88 92 LEU A C 1
ATOM 774 O O . LEU A 1 92 ? 8.286 -4.959 -19.419 1.00 90.88 92 LEU A O 1
ATOM 778 N N . GLU A 1 93 ? 7.353 -4.765 -17.381 1.00 90.12 93 G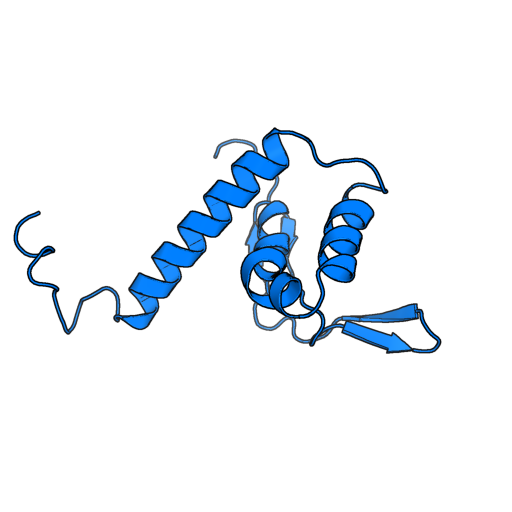LU A N 1
ATOM 779 C CA . GLU A 1 93 ? 6.432 -5.899 -17.499 1.00 90.12 93 GLU A CA 1
ATOM 780 C C . GLU A 1 93 ? 5.487 -5.751 -18.697 1.00 90.12 93 GLU A C 1
ATOM 782 O O . GLU 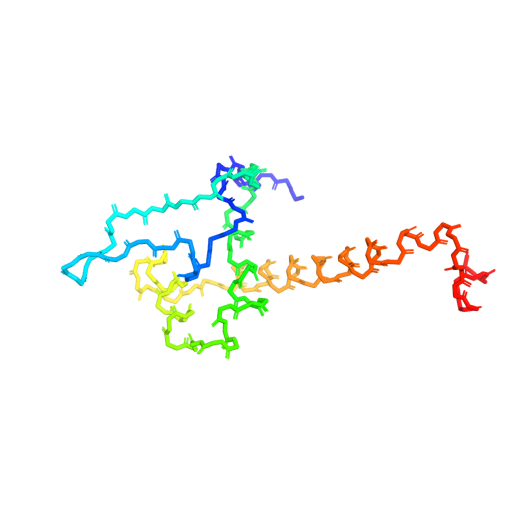A 1 93 ? 5.414 -6.656 -19.530 1.00 90.12 93 GLU A O 1
ATOM 787 N N . ASP A 1 94 ? 4.847 -4.586 -18.849 1.00 89.50 94 ASP A N 1
ATOM 788 C CA . ASP A 1 94 ? 3.934 -4.277 -19.960 1.00 89.50 94 ASP A CA 1
ATOM 789 C C . ASP A 1 94 ? 4.607 -4.424 -21.336 1.00 89.50 94 ASP A C 1
ATOM 791 O O . ASP A 1 94 ? 3.946 -4.688 -22.343 1.00 89.50 94 ASP A O 1
ATOM 795 N N . HIS A 1 95 ? 5.932 -4.268 -21.394 1.00 89.81 95 HIS A N 1
ATOM 796 C CA . HIS A 1 95 ? 6.729 -4.395 -22.613 1.00 89.81 95 HIS A CA 1
ATOM 797 C C . HIS A 1 95 ? 7.505 -5.722 -22.700 1.00 89.81 95 HIS A C 1
ATOM 799 O O . HIS A 1 95 ? 8.442 -5.820 -23.500 1.00 89.81 95 HIS A O 1
ATOM 805 N N . ASP A 1 96 ? 7.157 -6.732 -21.892 1.00 90.44 96 ASP A N 1
ATOM 806 C CA . ASP A 1 96 ? 7.866 -8.020 -21.791 1.00 90.44 96 ASP A CA 1
ATOM 807 C C 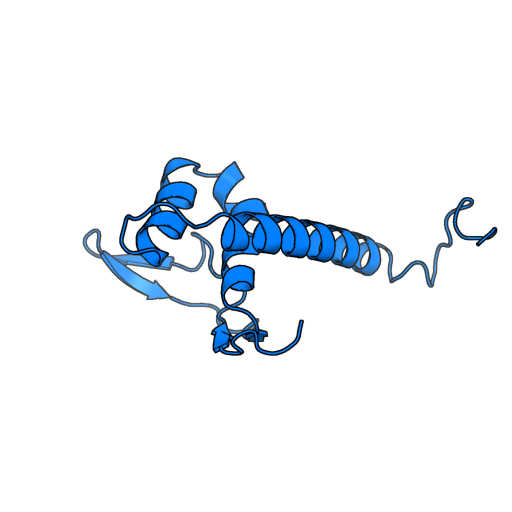. ASP A 1 96 ? 9.382 -7.831 -21.604 1.00 90.44 96 ASP A C 1
ATOM 809 O O . ASP A 1 96 ? 10.214 -8.423 -22.294 1.00 90.44 96 ASP A O 1
ATOM 813 N N . TYR A 1 97 ? 9.760 -6.900 -20.726 1.00 88.94 97 TYR A N 1
ATOM 814 C CA . TYR A 1 97 ? 11.143 -6.493 -20.470 1.00 88.94 97 TYR A CA 1
ATOM 815 C C . TYR A 1 97 ? 11.933 -6.185 -21.756 1.00 88.94 97 TYR A C 1
ATOM 817 O O . TYR A 1 97 ? 13.135 -6.447 -21.846 1.00 88.94 97 TYR A O 1
ATOM 825 N N . PHE A 1 98 ? 11.249 -5.670 -22.784 1.00 88.44 98 PHE A N 1
ATOM 826 C CA . PHE A 1 98 ? 11.787 -5.417 -24.122 1.00 88.44 98 PHE A CA 1
ATOM 827 C C . PHE A 1 98 ? 12.439 -6.646 -24.789 1.00 88.44 98 PHE A C 1
ATOM 829 O O . PHE A 1 98 ? 13.313 -6.501 -25.652 1.00 88.44 98 PHE A O 1
ATOM 836 N N . ARG A 1 99 ? 12.027 -7.869 -24.424 1.00 86.75 99 ARG A N 1
ATOM 837 C CA . ARG A 1 99 ? 12.530 -9.119 -25.022 1.00 86.75 99 ARG A CA 1
ATOM 838 C C . ARG A 1 99 ? 12.133 -9.249 -26.490 1.00 86.75 99 ARG A C 1
ATOM 840 O O . ARG A 1 99 ? 12.948 -9.691 -27.298 1.00 86.75 99 ARG A O 1
ATOM 847 N N . LEU A 1 100 ? 10.912 -8.833 -26.834 1.00 83.31 100 LEU A N 1
ATOM 848 C CA . LEU A 1 100 ? 10.355 -8.940 -28.188 1.00 83.31 100 LEU A CA 1
ATOM 849 C C . LEU A 1 100 ? 10.514 -7.659 -29.018 1.00 83.31 100 LEU A C 1
ATOM 851 O O . LEU A 1 100 ? 10.691 -7.735 -30.233 1.00 83.31 100 LEU A O 1
ATOM 855 N N . LEU A 1 101 ? 10.479 -6.483 -28.382 1.00 80.88 101 LEU A N 1
ATOM 856 C CA . LEU A 1 101 ? 10.605 -5.192 -29.060 1.00 80.88 101 LEU A CA 1
ATOM 857 C C . LEU A 1 101 ? 11.579 -4.287 -28.303 1.00 80.88 101 LEU A C 1
ATOM 859 O O . LEU A 1 101 ? 11.236 -3.706 -27.277 1.00 80.88 101 LEU A O 1
ATOM 863 N N . LYS A 1 102 ? 12.805 -4.164 -28.827 1.00 82.31 102 LYS A N 1
ATOM 864 C CA . LYS A 1 102 ? 13.843 -3.294 -28.260 1.00 82.31 102 LYS A CA 1
ATOM 865 C C . LYS A 1 102 ? 13.687 -1.862 -28.777 1.00 82.31 102 LYS A C 1
ATOM 867 O O . LYS A 1 102 ? 13.797 -1.646 -29.988 1.00 82.31 102 LYS A O 1
ATOM 872 N N . PRO A 1 103 ? 13.472 -0.869 -27.901 1.00 80.12 103 PRO A N 1
ATOM 873 C CA . PRO A 1 103 ? 13.414 0.526 -28.313 1.00 80.12 103 PRO A CA 1
ATOM 874 C C . PRO A 1 103 ? 14.737 0.978 -28.942 1.00 80.12 103 PRO A C 1
ATOM 876 O O . PRO A 1 103 ? 15.811 0.570 -28.502 1.00 80.12 103 PRO A O 1
ATOM 879 N N . LYS A 1 104 ? 14.688 1.883 -29.930 1.00 83.06 104 LYS A N 1
ATOM 880 C CA . LYS A 1 104 ? 15.900 2.388 -30.612 1.00 83.06 104 LYS A CA 1
ATOM 881 C C . LYS A 1 104 ? 16.912 3.057 -29.672 1.00 83.06 104 LYS A C 1
ATOM 883 O O . LYS A 1 104 ? 18.091 3.102 -29.984 1.00 83.06 104 LYS A O 1
ATOM 888 N N . TRP A 1 105 ? 16.469 3.572 -28.529 1.00 80.19 105 TRP A N 1
ATOM 889 C CA . TRP A 1 105 ? 17.345 4.161 -27.514 1.00 80.19 105 TRP A CA 1
ATOM 890 C C . TRP A 1 105 ? 17.992 3.118 -26.582 1.00 80.19 105 TRP A C 1
ATOM 892 O O . TRP A 1 105 ? 18.947 3.446 -25.891 1.00 80.19 105 TRP A O 1
ATOM 902 N N . TYR A 1 106 ? 17.513 1.869 -26.574 1.00 74.69 106 TYR A N 1
ATOM 903 C CA . TYR A 1 106 ? 17.990 0.789 -25.697 1.00 74.69 106 TYR A CA 1
ATOM 904 C C . TYR A 1 106 ? 19.116 -0.055 -26.323 1.00 74.69 106 TYR A C 1
ATOM 906 O O . TYR A 1 106 ? 19.815 -0.782 -25.635 1.00 74.69 106 TYR A O 1
ATOM 914 N N . ILE A 1 107 ? 19.312 0.036 -27.639 1.00 70.38 107 ILE A N 1
ATOM 915 C CA . ILE A 1 107 ? 20.335 -0.715 -28.396 1.00 70.38 107 ILE A CA 1
ATOM 916 C C . ILE A 1 107 ? 21.745 -0.103 -28.324 1.00 70.38 107 ILE A C 1
ATOM 918 O O . ILE A 1 107 ? 22.678 -0.676 -28.881 1.00 70.38 107 ILE A O 1
ATOM 922 N N . HIS A 1 108 ? 21.908 1.049 -27.671 1.00 69.06 108 HIS A N 1
ATOM 923 C CA . HIS A 1 108 ? 23.174 1.793 -27.601 1.00 69.06 108 HIS A CA 1
ATOM 924 C C . HIS A 1 108 ? 23.776 1.877 -26.189 1.00 69.06 108 HIS A C 1
ATOM 926 O O . HIS A 1 108 ? 24.739 2.616 -25.988 1.00 69.06 108 HIS A O 1
ATOM 932 N N . ILE A 1 109 ? 23.202 1.144 -25.233 1.00 61.84 109 ILE A N 1
ATOM 933 C CA . ILE A 1 109 ? 23.648 1.028 -23.839 1.00 61.84 109 ILE A CA 1
ATOM 934 C C . ILE A 1 109 ? 24.131 -0.406 -23.625 1.00 61.84 109 ILE A C 1
ATOM 936 O O . ILE A 1 109 ? 25.169 -0.578 -22.954 1.00 61.84 109 ILE A O 1
#